Protein AF-I0XAP8-F1 (afdb_monomer_lite)

Secondary structure (DSSP, 8-state):
-PPP--S----SSPP-EEEEEE-TT--EEEEEE-SEEEEETTEEEE---TTSHHHHHHHHHHTT-

Sequence (65 aa):
MRTDIGAKEILFPMPVLIVGTYDENGKPDAMNAAWGGIGDTKEVFLCLDGSHKTVKNLLKQRNLQ

Foldseek 3Di:
DDDDPDDDPDDPPFDFDKQWFAAPVRHIDIDTARAKAAPDPPDIDGDDDCVDPSNVRVVVVVVVD

Radius of gyration: 15.76 Å; chains: 1; bounding box: 42×29×45 Å

Structure (mmCIF, N/CA/C/O backbone):
data_AF-I0XAP8-F1
#
_entry.id   AF-I0XAP8-F1
#
loop_
_atom_site.group_PDB
_atom_site.id
_atom_site.type_symbol
_atom_site.label_atom_id
_atom_site.label_alt_id
_atom_site.label_comp_id
_atom_site.label_asym_id
_atom_site.label_entity_id
_atom_site.label_seq_id
_atom_site.pdbx_PDB_ins_code
_atom_site.Cartn_x
_atom_site.Cartn_y
_atom_site.Cartn_z
_atom_site.occupancy
_atom_site.B_iso_or_equiv
_atom_site.auth_seq_id
_atom_site.auth_comp_id
_atom_site.auth_asym_id
_atom_site.auth_atom_id
_atom_site.pdbx_PDB_model_num
ATOM 1 N N . MET A 1 1 ? 25.039 -2.280 -25.677 1.00 77.44 1 MET A N 1
ATOM 2 C CA . MET A 1 1 ? 23.940 -3.058 -26.292 1.00 77.44 1 MET A CA 1
ATOM 3 C C . MET A 1 1 ? 22.838 -3.201 -25.253 1.00 77.44 1 MET A C 1
ATOM 5 O O . MET A 1 1 ? 23.170 -3.492 -24.112 1.00 77.44 1 MET A O 1
ATOM 9 N N . ARG A 1 2 ? 21.575 -2.922 -25.594 1.00 89.19 2 ARG A N 1
ATOM 10 C CA . ARG A 1 2 ? 20.438 -3.122 -24.677 1.00 89.19 2 ARG A CA 1
ATOM 11 C C . ARG A 1 2 ? 20.017 -4.592 -24.736 1.00 89.19 2 ARG A C 1
ATOM 13 O O . ARG A 1 2 ? 19.905 -5.130 -25.832 1.00 89.19 2 ARG A O 1
ATOM 20 N N . THR A 1 3 ? 19.807 -5.215 -23.581 1.00 93.44 3 THR A N 1
ATOM 21 C CA . THR A 1 3 ? 19.312 -6.596 -23.475 1.00 93.44 3 THR A CA 1
ATOM 22 C C . THR A 1 3 ? 17.790 -6.582 -23.412 1.00 93.44 3 THR A C 1
ATOM 24 O O . THR A 1 3 ? 17.218 -5.785 -22.666 1.00 93.44 3 THR A O 1
ATOM 27 N N . ASP A 1 4 ? 17.140 -7.443 -24.192 1.00 94.38 4 ASP A N 1
ATOM 28 C CA . ASP A 1 4 ? 15.707 -7.695 -24.056 1.00 94.38 4 ASP A CA 1
ATOM 29 C C . ASP A 1 4 ? 15.458 -8.624 -22.861 1.00 94.38 4 ASP A C 1
ATOM 31 O O . ASP A 1 4 ? 16.099 -9.665 -22.721 1.00 94.38 4 ASP A O 1
ATOM 35 N N . ILE A 1 5 ? 14.548 -8.214 -21.985 1.00 92.94 5 ILE A N 1
ATOM 36 C CA . ILE A 1 5 ? 14.170 -8.929 -20.762 1.00 92.94 5 ILE A CA 1
ATOM 37 C C . ILE A 1 5 ? 12.680 -9.316 -20.752 1.00 92.94 5 ILE A C 1
ATOM 39 O O . ILE A 1 5 ? 12.189 -9.849 -19.753 1.00 92.94 5 ILE A O 1
ATOM 43 N N . GLY A 1 6 ? 11.964 -9.075 -21.856 1.00 96.12 6 GLY A N 1
ATOM 44 C CA . GLY A 1 6 ? 10.524 -9.283 -21.981 1.00 96.12 6 GLY A CA 1
ATOM 45 C C . GLY A 1 6 ? 9.684 -8.284 -21.178 1.00 96.12 6 GLY A C 1
ATOM 46 O O . GLY A 1 6 ? 10.190 -7.326 -20.591 1.00 96.12 6 GLY A O 1
ATOM 47 N N . ALA A 1 7 ? 8.369 -8.516 -21.140 1.00 94.25 7 ALA A N 1
ATOM 48 C CA . ALA A 1 7 ? 7.456 -7.757 -20.290 1.00 94.25 7 ALA A CA 1
ATOM 49 C C . ALA A 1 7 ? 7.615 -8.199 -18.825 1.00 94.25 7 ALA A C 1
ATOM 51 O O . ALA A 1 7 ? 7.370 -9.358 -18.485 1.00 94.25 7 ALA A O 1
ATOM 52 N N . LYS A 1 8 ? 8.054 -7.275 -17.970 1.00 90.69 8 LYS A N 1
ATOM 53 C CA . LYS A 1 8 ? 8.262 -7.468 -16.529 1.00 90.69 8 LYS A CA 1
ATOM 54 C C . LYS A 1 8 ? 7.737 -6.244 -15.786 1.00 90.69 8 LYS A C 1
ATOM 56 O O . LYS A 1 8 ? 7.875 -5.137 -16.306 1.00 90.69 8 LYS A O 1
ATOM 61 N N . GLU A 1 9 ? 7.213 -6.406 -14.570 1.00 89.62 9 GLU A N 1
ATOM 62 C CA . GLU A 1 9 ? 6.793 -5.270 -13.732 1.00 89.62 9 GLU A CA 1
ATOM 63 C C . GLU A 1 9 ? 8.003 -4.578 -13.071 1.00 89.62 9 GLU A C 1
ATOM 65 O O . GLU A 1 9 ? 8.124 -4.497 -11.851 1.00 89.62 9 GLU A O 1
ATOM 70 N N . ILE A 1 10 ? 8.954 -4.115 -13.884 1.00 89.44 10 ILE A N 1
ATOM 71 C CA . ILE A 1 10 ? 10.196 -3.502 -13.415 1.00 89.44 10 ILE A CA 1
ATOM 72 C C . ILE A 1 10 ? 10.082 -1.980 -13.515 1.00 89.44 10 ILE A C 1
ATOM 74 O O . ILE A 1 10 ? 10.049 -1.415 -14.607 1.00 89.44 10 ILE A O 1
ATOM 78 N N . LEU A 1 11 ? 10.080 -1.320 -12.360 1.00 89.88 11 LEU A N 1
ATOM 79 C CA . LEU A 1 11 ? 10.125 0.132 -12.213 1.00 89.88 11 LEU A CA 1
ATOM 80 C C . LEU A 1 11 ? 11.212 0.481 -11.192 1.00 89.88 11 LEU A C 1
ATOM 82 O O . LEU A 1 11 ? 11.328 -0.195 -10.174 1.00 89.88 11 LEU A O 1
ATOM 86 N N . PHE A 1 12 ? 12.011 1.522 -11.439 1.00 92.06 12 PHE A N 1
ATOM 87 C CA . PHE A 1 12 ? 13.037 1.967 -10.491 1.00 92.06 12 PHE A CA 1
ATOM 88 C C . PHE A 1 12 ? 13.132 3.503 -10.425 1.00 92.06 12 PHE A C 1
ATOM 90 O O . PHE A 1 12 ? 13.121 4.139 -11.480 1.00 92.06 12 PHE A O 1
ATOM 97 N N . PRO A 1 13 ? 13.302 4.093 -9.224 1.00 93.19 13 PRO A N 1
ATOM 98 C CA . PRO A 1 13 ? 13.191 3.439 -7.916 1.00 93.19 13 PRO A CA 1
ATOM 99 C C . PRO A 1 13 ? 11.723 3.128 -7.572 1.00 93.19 13 PRO A C 1
ATOM 101 O O . PRO A 1 13 ? 10.841 3.943 -7.830 1.00 93.19 13 PRO A O 1
ATOM 104 N N . MET A 1 14 ? 11.459 1.966 -6.967 1.00 94.06 14 MET A N 1
ATOM 105 C CA . MET A 1 14 ? 10.171 1.734 -6.302 1.00 94.06 14 MET A CA 1
ATOM 106 C C . MET A 1 14 ? 10.208 2.350 -4.903 1.00 94.06 14 MET A C 1
ATOM 108 O O . MET A 1 14 ? 11.227 2.218 -4.216 1.00 94.06 14 MET A O 1
ATOM 112 N N . PRO A 1 15 ? 9.124 3.002 -4.457 1.00 95.38 15 PRO A N 1
ATOM 113 C CA . PRO A 1 15 ? 9.031 3.451 -3.081 1.00 95.38 15 PRO A CA 1
ATOM 114 C C . PRO A 1 15 ? 8.961 2.251 -2.129 1.00 95.38 15 PRO A C 1
ATOM 116 O O . PRO A 1 15 ? 8.550 1.152 -2.499 1.00 95.38 15 PRO A O 1
ATOM 119 N N . VAL A 1 16 ? 9.333 2.489 -0.874 1.00 97.06 16 VAL A N 1
ATOM 120 C CA . VAL A 1 16 ? 9.088 1.565 0.238 1.00 97.06 16 VAL A CA 1
ATOM 121 C C . VAL A 1 16 ? 8.046 2.225 1.130 1.00 97.06 16 VAL A C 1
ATOM 123 O O . VAL A 1 16 ? 8.385 2.981 2.039 1.00 97.06 16 VAL A O 1
ATOM 126 N N . LEU A 1 17 ? 6.768 2.017 0.813 1.00 97.50 17 LEU A N 1
ATOM 127 C CA . LEU A 1 17 ? 5.661 2.544 1.610 1.00 97.50 17 LEU A CA 1
ATOM 128 C C . LEU A 1 17 ? 5.297 1.527 2.688 1.00 97.50 17 LEU A C 1
ATOM 130 O O . LEU A 1 17 ? 5.191 0.337 2.403 1.00 97.50 17 LEU A O 1
ATOM 134 N N . ILE A 1 18 ? 5.062 1.985 3.917 1.00 97.88 18 ILE A N 1
ATOM 135 C CA . ILE A 1 18 ? 4.549 1.135 4.996 1.00 97.88 18 ILE A CA 1
ATOM 136 C C . ILE A 1 18 ? 3.106 1.536 5.286 1.00 97.88 18 ILE A C 1
ATOM 138 O O . ILE A 1 18 ? 2.840 2.651 5.730 1.00 97.88 18 ILE A O 1
ATOM 142 N N . VAL A 1 19 ? 2.176 0.616 5.039 1.00 96.94 19 VAL A N 1
ATOM 143 C CA . VAL A 1 19 ? 0.748 0.801 5.310 1.00 96.94 19 VAL A CA 1
ATOM 144 C C . VAL A 1 19 ? 0.432 0.184 6.665 1.00 96.94 19 VAL A C 1
ATOM 146 O O . VAL A 1 19 ? 0.460 -1.037 6.813 1.00 96.94 19 VAL A O 1
ATOM 149 N N . GLY A 1 20 ? 0.155 1.035 7.652 1.00 96.88 20 GLY A N 1
ATOM 150 C CA . GLY A 1 20 ? -0.262 0.629 8.993 1.00 96.88 20 GLY A CA 1
ATOM 151 C C . GLY A 1 20 ? -1.781 0.557 9.111 1.00 96.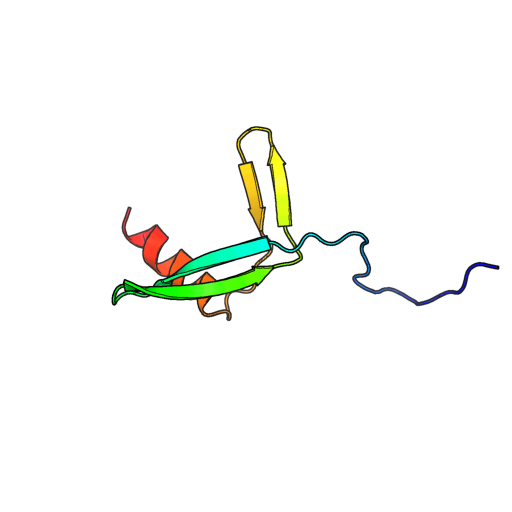88 20 GLY A C 1
ATOM 152 O O . GLY A 1 20 ? -2.486 1.452 8.649 1.00 96.88 20 GLY A O 1
ATOM 153 N N . THR A 1 21 ? -2.288 -0.504 9.732 1.00 96.56 21 THR A N 1
ATOM 154 C CA . THR A 1 21 ? -3.719 -0.693 10.001 1.00 96.56 21 THR A CA 1
ATOM 155 C C . THR A 1 21 ? -3.936 -1.331 11.365 1.00 96.56 21 THR A C 1
ATOM 157 O O . THR A 1 21 ? -3.006 -1.857 11.974 1.00 96.56 21 THR A O 1
ATOM 160 N N . TYR A 1 22 ? -5.183 -1.317 11.826 1.00 95.94 22 TYR A N 1
ATOM 161 C CA . TYR A 1 22 ? -5.615 -2.046 13.011 1.00 95.94 22 TYR A CA 1
ATOM 162 C C . TYR A 1 22 ? -6.748 -2.994 12.640 1.00 95.94 22 TYR A C 1
ATOM 164 O O . TYR A 1 22 ? -7.597 -2.654 11.813 1.00 95.94 22 TYR A O 1
ATOM 172 N N . ASP A 1 23 ? -6.762 -4.181 13.242 1.00 93.81 23 ASP A N 1
ATOM 173 C CA . ASP A 1 23 ? -7.927 -5.058 13.155 1.00 93.81 23 ASP A CA 1
ATOM 174 C C . ASP A 1 23 ? -9.038 -4.638 14.136 1.00 93.81 23 ASP A C 1
ATOM 176 O O . ASP A 1 23 ? -8.928 -3.647 14.859 1.00 93.81 23 ASP A O 1
ATOM 180 N N . GLU A 1 24 ? -10.137 -5.391 14.140 1.00 91.69 24 GLU A N 1
ATOM 181 C CA . GLU A 1 24 ? -11.335 -5.113 14.946 1.00 91.69 24 GLU A CA 1
ATOM 182 C C . GLU A 1 24 ? -11.103 -5.148 16.462 1.00 91.69 24 GLU A C 1
ATOM 184 O O . GLU A 1 24 ? -11.879 -4.561 17.209 1.00 91.69 24 GLU A 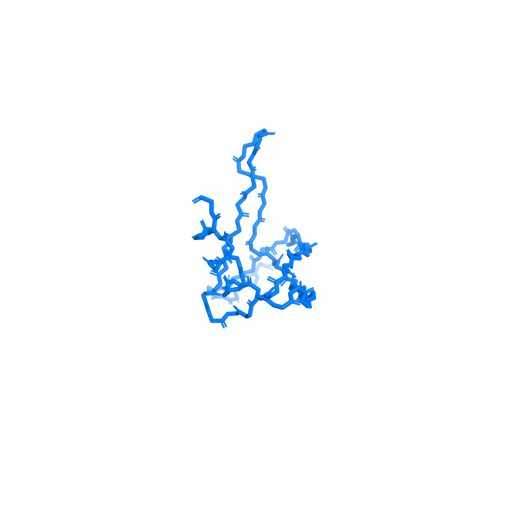O 1
ATOM 189 N N . ASN A 1 25 ? -10.017 -5.777 16.917 1.00 93.38 25 ASN A N 1
ATOM 190 C CA . ASN A 1 25 ? -9.633 -5.813 18.327 1.00 93.38 25 ASN A CA 1
ATOM 191 C C . ASN A 1 25 ? -8.564 -4.759 18.659 1.00 93.38 25 ASN A C 1
ATOM 193 O O . ASN A 1 25 ? -7.968 -4.797 19.734 1.00 93.38 25 ASN A O 1
ATOM 197 N N . GLY A 1 26 ? -8.265 -3.850 17.725 1.00 93.56 26 GLY A N 1
ATOM 198 C CA . GLY A 1 26 ? -7.216 -2.847 17.882 1.00 93.56 26 GLY A CA 1
ATOM 199 C C . GLY A 1 26 ? -5.798 -3.417 17.794 1.00 93.56 26 GLY A C 1
ATOM 200 O O . GLY A 1 26 ? -4.848 -2.737 18.184 1.00 93.56 26 GLY A O 1
ATOM 201 N N . LYS A 1 27 ? -5.606 -4.645 17.287 1.00 96.94 27 LYS A N 1
ATOM 202 C CA . LYS A 1 27 ? -4.258 -5.200 17.110 1.00 96.94 27 LYS A CA 1
ATOM 203 C C . LYS A 1 27 ? -3.608 -4.594 15.855 1.00 96.94 27 LYS A C 1
ATOM 205 O O . LYS A 1 27 ? -4.227 -4.620 14.787 1.00 96.94 27 LYS A O 1
ATOM 210 N N . PRO A 1 28 ? -2.366 -4.080 15.956 1.00 97.38 28 PRO A N 1
ATOM 211 C CA . PRO A 1 28 ? -1.677 -3.454 14.833 1.00 97.38 28 PRO A CA 1
ATOM 212 C C . PRO A 1 28 ? -1.260 -4.473 13.764 1.00 97.38 28 PRO A C 1
ATOM 214 O O . PRO A 1 28 ? -0.944 -5.630 14.058 1.00 97.38 28 PRO A O 1
ATOM 217 N N . ASP A 1 29 ? -1.230 -4.008 12.519 1.00 98.06 29 ASP A N 1
ATOM 218 C CA . ASP A 1 29 ? -0.761 -4.714 11.329 1.00 98.06 29 ASP A CA 1
ATOM 219 C C . ASP A 1 29 ? -0.031 -3.730 10.403 1.00 98.06 29 ASP A C 1
ATOM 221 O O . ASP A 1 29 ? -0.423 -2.566 10.303 1.00 98.06 29 ASP A O 1
ATOM 225 N N . ALA A 1 30 ? 1.027 -4.181 9.729 1.00 97.81 30 ALA A N 1
ATOM 226 C CA . ALA A 1 30 ? 1.814 -3.345 8.827 1.00 97.81 30 ALA A CA 1
ATOM 227 C C . ALA A 1 30 ? 2.248 -4.129 7.585 1.00 97.81 30 ALA A C 1
ATOM 229 O O . ALA A 1 30 ? 2.708 -5.266 7.691 1.00 97.81 30 ALA A O 1
ATOM 230 N N . MET A 1 31 ? 2.149 -3.497 6.416 1.00 98.31 31 MET A N 1
ATOM 231 C CA . MET A 1 31 ? 2.529 -4.084 5.130 1.00 98.31 31 MET A CA 1
ATOM 232 C C . MET A 1 31 ? 3.443 -3.145 4.346 1.00 98.31 31 MET A C 1
ATOM 234 O O . MET A 1 31 ? 3.187 -1.945 4.270 1.00 98.31 31 MET A O 1
ATOM 238 N N . ASN A 1 32 ? 4.483 -3.709 3.729 1.00 97.88 32 ASN A N 1
ATOM 239 C CA . ASN A 1 32 ? 5.296 -3.014 2.733 1.00 97.88 32 ASN A CA 1
ATOM 240 C C . ASN A 1 32 ? 4.563 -2.996 1.380 1.00 97.88 32 ASN A C 1
ATOM 242 O O . ASN A 1 32 ? 4.145 -4.049 0.900 1.00 97.88 32 ASN A O 1
ATOM 246 N N . ALA A 1 33 ? 4.428 -1.820 0.770 1.00 96.81 33 ALA A N 1
ATOM 247 C CA . ALA A 1 33 ? 3.816 -1.616 -0.534 1.00 96.81 33 ALA A CA 1
ATOM 248 C C . ALA A 1 33 ? 4.756 -0.833 -1.461 1.00 96.81 33 ALA A C 1
ATOM 250 O O . ALA A 1 33 ? 5.141 0.301 -1.178 1.00 96.81 33 ALA A O 1
ATOM 251 N N . ALA A 1 3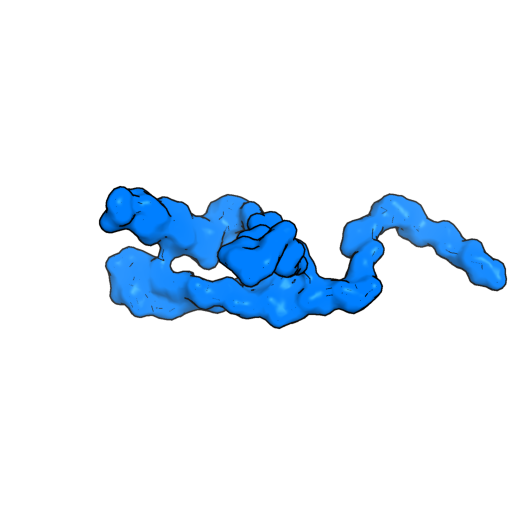4 ? 5.078 -1.438 -2.604 1.00 95.94 34 ALA A N 1
ATOM 252 C CA . ALA A 1 34 ? 5.868 -0.800 -3.655 1.00 95.94 34 ALA A CA 1
ATOM 253 C C . ALA A 1 34 ? 5.000 -0.070 -4.694 1.00 95.94 34 ALA A C 1
ATOM 255 O O . ALA A 1 34 ? 5.482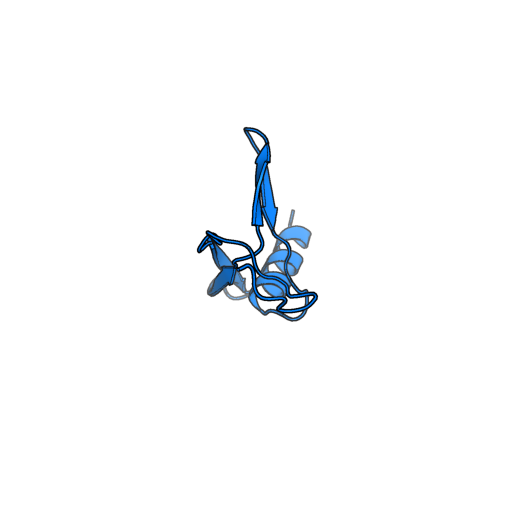 0.816 -5.395 1.00 95.94 34 ALA A O 1
ATOM 256 N N . TRP A 1 35 ? 3.727 -0.454 -4.828 1.00 96.06 35 TRP A N 1
ATOM 257 C CA . TRP A 1 35 ? 2.829 0.067 -5.859 1.00 96.06 35 TRP A CA 1
ATOM 258 C C . TRP A 1 35 ? 1.907 1.133 -5.277 1.00 96.06 35 TRP A C 1
ATOM 260 O O . TRP A 1 35 ? 0.788 0.867 -4.836 1.00 96.06 35 TRP A O 1
ATOM 270 N N . GLY A 1 36 ? 2.410 2.358 -5.263 1.00 95.06 36 GLY A N 1
ATOM 271 C CA . GLY A 1 36 ? 1.686 3.531 -4.807 1.00 95.06 36 GLY A CA 1
ATOM 272 C C . GLY A 1 36 ? 2.526 4.787 -4.950 1.00 95.06 36 GLY A C 1
ATOM 273 O O . GLY A 1 36 ? 3.695 4.730 -5.336 1.00 95.06 36 GLY A O 1
ATOM 274 N N . GLY A 1 37 ? 1.933 5.928 -4.634 1.00 95.50 37 GLY A N 1
ATOM 275 C CA . GLY A 1 37 ? 2.615 7.208 -4.741 1.00 95.50 37 GLY A CA 1
ATOM 276 C C . GLY A 1 37 ? 1.701 8.394 -4.486 1.00 95.50 37 GLY A C 1
ATOM 277 O O . GLY A 1 37 ? 0.563 8.249 -4.039 1.00 95.50 37 GLY A O 1
ATOM 278 N N . ILE A 1 38 ? 2.228 9.579 -4.774 1.00 96.44 38 ILE A N 1
ATOM 279 C CA . ILE A 1 38 ? 1.480 10.837 -4.727 1.00 96.44 38 ILE A CA 1
ATOM 280 C C . ILE A 1 38 ? 0.525 10.859 -5.927 1.00 96.44 38 ILE A C 1
ATOM 282 O O . ILE A 1 38 ? 0.972 10.704 -7.062 1.00 96.44 38 ILE A O 1
ATOM 286 N N . GLY A 1 39 ? -0.774 11.014 -5.666 1.00 95.50 39 GLY A N 1
ATOM 287 C CA . GLY A 1 39 ? -1.809 11.169 -6.695 1.00 95.50 39 GLY A CA 1
ATOM 288 C C . GLY A 1 39 ? -2.071 12.635 -7.038 1.00 95.50 39 GLY A C 1
ATOM 289 O O . GLY A 1 39 ? -2.199 12.977 -8.208 1.00 95.50 39 GLY A O 1
ATOM 290 N N . ASP A 1 40 ? -2.075 13.499 -6.020 1.00 97.44 40 ASP A N 1
ATOM 291 C CA . ASP A 1 40 ? -2.177 14.959 -6.128 1.00 97.44 40 ASP A CA 1
ATOM 292 C C . ASP A 1 40 ? -1.591 15.593 -4.848 1.00 97.44 40 ASP A C 1
ATOM 294 O O . ASP A 1 40 ? -1.205 14.908 -3.902 1.00 97.44 40 ASP A O 1
ATOM 298 N N . THR A 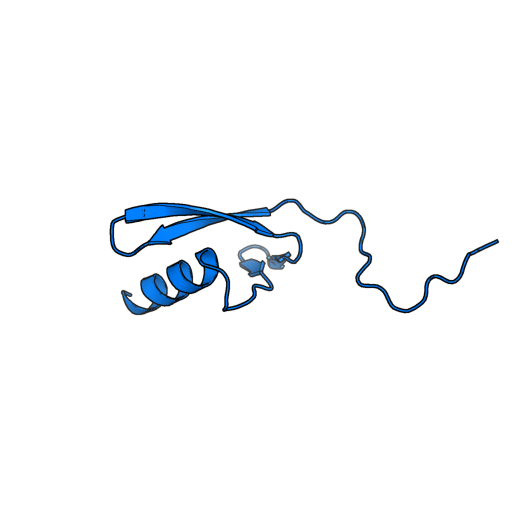1 41 ? -1.573 16.918 -4.773 1.00 97.31 41 THR A N 1
ATOM 299 C CA . THR A 1 41 ? -1.137 17.751 -3.647 1.00 97.31 41 THR A CA 1
ATOM 300 C C . THR A 1 41 ? -1.725 17.313 -2.301 1.00 97.31 41 THR A C 1
ATOM 302 O O . THR A 1 41 ? -1.108 17.530 -1.259 1.00 97.31 41 THR A O 1
ATOM 305 N N . LYS A 1 42 ? -2.924 16.716 -2.302 1.00 97.06 42 LYS A N 1
ATOM 306 C CA . LYS A 1 42 ? -3.636 16.268 -1.094 1.00 97.06 42 LYS A CA 1
ATOM 307 C C . LYS A 1 42 ? -3.982 14.780 -1.102 1.00 97.06 42 LYS A C 1
ATOM 309 O O . LYS A 1 42 ? -4.744 14.341 -0.245 1.00 97.06 42 LYS A O 1
ATOM 314 N N . GLU A 1 43 ? -3.450 14.010 -2.047 1.00 95.69 43 GLU A N 1
ATOM 315 C CA . GLU A 1 43 ? -3.872 12.628 -2.264 1.00 95.69 43 GLU A CA 1
ATOM 316 C C . GLU A 1 43 ? -2.685 11.699 -2.494 1.00 95.69 43 GLU A C 1
ATOM 318 O O . GLU A 1 43 ? -1.715 12.027 -3.178 1.00 95.69 43 GLU A O 1
ATOM 323 N N . VAL A 1 44 ? -2.802 10.491 -1.954 1.00 95.50 44 VAL A N 1
ATOM 324 C CA . VAL A 1 44 ? -1.927 9.365 -2.274 1.00 95.50 44 VAL A CA 1
ATOM 325 C C . VAL A 1 44 ? -2.775 8.232 -2.821 1.00 95.50 44 VAL A C 1
ATOM 327 O O . VAL A 1 44 ? -3.926 8.057 -2.419 1.00 95.50 44 VAL A O 1
ATOM 330 N N . PHE A 1 45 ? -2.197 7.441 -3.713 1.00 95.56 45 PHE A N 1
ATOM 331 C CA . PHE A 1 45 ? -2.830 6.235 -4.223 1.00 95.56 45 PHE A CA 1
ATOM 332 C C . PHE A 1 45 ? -2.004 5.008 -3.852 1.00 95.56 45 PHE A C 1
ATOM 334 O O . PHE A 1 45 ? -0.776 5.057 -3.746 1.00 95.56 45 PHE A O 1
ATOM 341 N N . LEU A 1 46 ? -2.702 3.892 -3.665 1.00 96.31 46 LEU A N 1
ATOM 342 C CA . LEU A 1 46 ? -2.128 2.588 -3.369 1.00 96.31 46 LEU A CA 1
ATOM 343 C C . LEU A 1 46 ? -2.848 1.545 -4.225 1.00 96.31 46 LEU A C 1
ATOM 345 O O . LEU A 1 46 ? -4.079 1.503 -4.251 1.00 96.31 46 LEU A O 1
ATOM 349 N N . CYS A 1 47 ? -2.092 0.686 -4.900 1.00 96.12 47 CYS A N 1
ATOM 350 C CA . CYS A 1 47 ? -2.620 -0.463 -5.628 1.00 96.12 47 CYS A CA 1
ATOM 351 C C . CYS A 1 47 ? -2.435 -1.706 -4.754 1.00 96.12 47 CYS A C 1
ATOM 353 O O . CYS A 1 47 ? -1.346 -2.275 -4.707 1.00 96.12 47 CYS A O 1
ATOM 355 N N . LEU A 1 48 ? -3.478 -2.093 -4.016 1.00 96.19 48 LEU A N 1
ATOM 356 C CA . LEU A 1 48 ? -3.401 -3.154 -3.010 1.00 96.19 48 LEU A CA 1
ATOM 357 C C . LEU A 1 48 ? -4.313 -4.333 -3.359 1.00 96.19 48 LEU A C 1
ATOM 359 O O . LEU A 1 48 ? -5.445 -4.140 -3.799 1.00 96.19 48 LEU A O 1
ATOM 363 N N . ASP A 1 49 ? -3.843 -5.551 -3.095 1.00 96.19 49 ASP A N 1
ATOM 364 C CA . ASP A 1 49 ? -4.633 -6.770 -3.266 1.00 96.19 49 ASP A CA 1
ATOM 365 C C . ASP A 1 49 ? -5.563 -7.016 -2.061 1.00 96.19 49 ASP A C 1
ATOM 367 O O . ASP A 1 49 ? -5.139 -6.997 -0.901 1.00 96.19 49 ASP A O 1
ATOM 371 N N . GLY A 1 50 ? -6.845 -7.281 -2.331 1.00 95.81 50 GLY A N 1
ATOM 372 C CA . GLY A 1 50 ? -7.878 -7.491 -1.307 1.00 95.81 50 GLY A CA 1
ATOM 373 C C . GLY A 1 50 ? -7.665 -8.705 -0.393 1.00 95.81 50 GLY A C 1
ATOM 374 O O . GLY A 1 50 ? -8.297 -8.807 0.662 1.00 95.81 50 GLY A O 1
ATOM 375 N N . SER A 1 51 ? -6.784 -9.636 -0.759 1.00 96.88 51 SER A N 1
ATOM 376 C CA . SER A 1 51 ? -6.464 -10.814 0.048 1.00 96.88 51 SER A CA 1
ATOM 377 C C . SER A 1 51 ? -5.594 -10.488 1.267 1.00 96.88 51 SER A C 1
ATOM 379 O O . SER A 1 51 ? -5.672 -11.215 2.271 1.00 96.88 51 SER A O 1
ATOM 381 N N . HIS A 1 52 ? -4.827 -9.392 1.233 1.00 97.31 52 HIS A N 1
ATOM 382 C CA . HIS A 1 52 ? -3.938 -8.999 2.323 1.00 97.31 52 HIS A CA 1
ATOM 383 C C . HIS A 1 52 ? -4.709 -8.628 3.592 1.00 97.31 52 HIS A C 1
ATOM 385 O O . HIS A 1 52 ? -5.746 -7.961 3.549 1.00 97.31 52 HIS A O 1
ATOM 391 N N . LYS A 1 53 ? -4.168 -9.020 4.756 1.00 96.56 53 LYS A N 1
ATOM 392 C CA . LYS A 1 53 ? -4.743 -8.673 6.067 1.00 96.56 53 LYS A CA 1
ATOM 393 C C . LYS A 1 53 ? -4.910 -7.157 6.215 1.00 96.56 53 LYS A C 1
ATOM 395 O O . LYS A 1 53 ? -5.976 -6.707 6.618 1.00 96.56 53 LYS A O 1
ATOM 400 N N . THR A 1 54 ? -3.910 -6.392 5.792 1.00 97.31 54 THR A N 1
ATOM 401 C CA . THR A 1 54 ? -3.914 -4.926 5.831 1.00 97.31 54 THR A CA 1
ATOM 402 C C . THR A 1 54 ? -5.081 -4.337 5.036 1.00 97.31 54 THR A C 1
ATOM 404 O O . THR A 1 54 ? -5.779 -3.453 5.521 1.00 97.31 54 THR A O 1
ATOM 407 N N . VAL A 1 55 ? -5.389 -4.878 3.851 1.00 96.75 55 VAL A N 1
ATOM 408 C CA . VAL A 1 55 ? -6.534 -4.411 3.048 1.00 96.75 55 VAL A CA 1
ATOM 409 C C . VAL A 1 55 ? -7.864 -4.821 3.674 1.00 96.75 55 VAL A C 1
ATOM 411 O O . VAL A 1 55 ? -8.790 -4.016 3.733 1.00 96.75 55 VAL A O 1
ATOM 414 N N . LYS A 1 56 ? -7.956 -6.037 4.221 1.00 96.19 56 LYS A N 1
ATOM 415 C CA . LYS A 1 56 ? -9.142 -6.478 4.974 1.00 96.19 56 LYS A CA 1
ATOM 416 C C . LYS A 1 56 ? -9.416 -5.575 6.180 1.00 96.19 56 LYS A C 1
ATOM 418 O O . LYS A 1 56 ? -10.570 -5.225 6.415 1.00 96.19 56 LYS A O 1
ATOM 423 N N . ASN A 1 57 ? -8.374 -5.164 6.901 1.00 96.19 57 ASN A N 1
ATOM 424 C CA . ASN A 1 57 ? -8.480 -4.208 8.002 1.00 96.19 57 ASN A CA 1
ATOM 425 C C . ASN A 1 57 ? -8.999 -2.842 7.513 1.00 96.19 57 ASN A C 1
ATOM 427 O O . ASN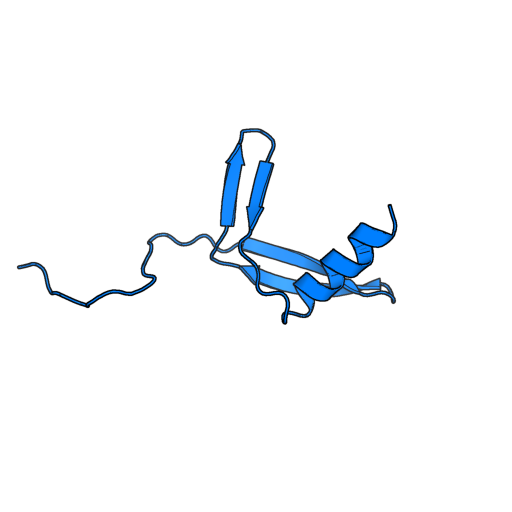 A 1 57 ? -9.968 -2.332 8.072 1.00 96.19 57 ASN A O 1
ATOM 431 N N . LEU A 1 58 ? -8.426 -2.288 6.432 1.00 94.19 58 LEU A N 1
ATOM 432 C CA . LEU A 1 58 ? -8.870 -1.014 5.835 1.00 94.19 58 LEU A CA 1
ATOM 433 C C . LEU A 1 58 ? -10.352 -1.037 5.445 1.00 94.19 58 LEU A C 1
ATOM 435 O O . LEU A 1 58 ? -11.102 -0.117 5.770 1.00 94.19 58 LEU A O 1
ATOM 439 N N . LEU A 1 59 ? -10.785 -2.097 4.759 1.00 93.69 59 LEU A N 1
ATOM 440 C CA . LEU A 1 59 ? -12.164 -2.222 4.289 1.00 93.69 59 LEU A CA 1
ATOM 441 C C . LEU A 1 59 ? -13.162 -2.342 5.445 1.00 93.69 59 LEU A C 1
ATOM 443 O O . LEU A 1 59 ? -14.260 -1.800 5.352 1.00 93.69 59 LEU A O 1
ATOM 447 N N . LYS A 1 60 ? -12.779 -3.005 6.543 1.00 91.31 60 LYS A N 1
ATOM 448 C CA . LYS A 1 60 ? -13.601 -3.071 7.758 1.00 91.31 60 LYS A CA 1
ATOM 449 C C . LYS A 1 60 ? -13.726 -1.706 8.440 1.00 91.31 60 LYS A C 1
ATOM 451 O O . LYS A 1 60 ? -14.824 -1.356 8.855 1.00 91.31 60 LYS A O 1
ATOM 456 N N . GLN A 1 61 ? -12.644 -0.925 8.523 1.00 79.12 61 GLN A N 1
ATOM 457 C CA . GLN A 1 61 ? -12.681 0.404 9.149 1.00 79.12 61 GLN A CA 1
ATOM 458 C C . GLN A 1 61 ? -13.470 1.436 8.341 1.00 79.12 61 GLN A C 1
ATOM 460 O O . GLN A 1 61 ? -14.170 2.259 8.922 1.00 79.12 61 GLN A O 1
ATOM 465 N N . ARG A 1 62 ? -13.414 1.376 7.006 1.00 71.38 62 ARG A N 1
ATOM 466 C CA . ARG A 1 62 ? -14.161 2.303 6.140 1.00 71.38 62 ARG A CA 1
ATOM 467 C C . ARG A 1 62 ? -15.682 2.191 6.305 1.00 71.38 62 ARG A C 1
ATOM 469 O O . ARG A 1 62 ? -16.386 3.156 6.055 1.00 71.38 62 ARG A O 1
ATOM 476 N N . ASN A 1 63 ? -16.178 1.037 6.743 1.00 59.00 63 ASN A N 1
ATOM 477 C CA . ASN A 1 63 ? -17.605 0.807 6.975 1.00 59.00 63 ASN A CA 1
ATOM 478 C C . ASN A 1 63 ? -18.075 1.250 8.378 1.00 59.00 63 ASN A C 1
ATOM 480 O O . ASN A 1 63 ? -19.217 0.978 8.740 1.00 59.00 63 ASN A O 1
ATOM 484 N N . LEU A 1 64 ? -17.200 1.872 9.180 1.00 48.94 64 LEU A N 1
ATOM 485 C CA . LEU A 1 64 ? -17.509 2.406 10.515 1.00 48.94 64 LEU A CA 1
ATOM 486 C C . LEU A 1 64 ? -17.676 3.939 10.531 1.00 48.94 64 LEU A C 1
ATOM 488 O O . LEU A 1 64 ? -17.867 4.501 11.609 1.00 48.94 64 LEU A O 1
ATOM 492 N N . GLN A 1 65 ? -17.574 4.603 9.373 1.00 42.03 65 GLN A N 1
ATOM 493 C CA . GLN A 1 65 ? -17.815 6.043 9.200 1.00 42.03 65 GLN A CA 1
ATOM 494 C C . GLN A 1 65 ? -19.208 6.322 8.643 1.00 42.03 65 GLN A C 1
ATOM 496 O O . GLN A 1 65 ? -19.669 5.528 7.791 1.00 42.03 65 GLN A O 1
#

pLDDT: mean 92.26, std 10.51, range [42.03, 98.31]